Protein AF-A0A358C1E7-F1 (afdb_monomer_lite)

pLDDT: mean 82.66, std 13.79, range [41.88, 96.62]

Foldseek 3Di:
DDDPVCPPPVNVVVVVVVVVVVVVVVVVVVVCVVDPVSVVVVVVVVVVVCCVVPPDDDPDDDDPDPPPPDDPVNVDDPADWDWDADPVGDIDIDHVVVDDDPPDDDDD

Structure (mmCIF, N/CA/C/O backbone):
data_AF-A0A358C1E7-F1
#
_entry.id   AF-A0A358C1E7-F1
#
loop_
_atom_site.group_PDB
_atom_site.id
_atom_site.type_symbol
_atom_site.label_atom_id
_atom_site.label_alt_id
_atom_site.label_comp_id
_atom_site.label_asym_id
_atom_site.label_entity_id
_atom_site.label_seq_id
_atom_site.pdbx_PDB_ins_code
_atom_site.Cartn_x
_atom_site.Cartn_y
_atom_site.Cartn_z
_atom_site.occupancy
_atom_site.B_iso_or_equiv
_atom_site.auth_seq_id
_atom_site.auth_comp_id
_atom_site.auth_asym_id
_atom_site.auth_atom_id
_atom_site.pdbx_PDB_model_num
ATOM 1 N N . GLU A 1 1 ? -4.943 -4.646 46.274 1.00 47.94 1 GLU A N 1
ATOM 2 C CA . GLU A 1 1 ? -5.133 -3.819 47.484 1.00 47.94 1 GLU A CA 1
ATOM 3 C C . GLU A 1 1 ? -5.517 -2.409 47.073 1.00 47.94 1 GLU A C 1
ATOM 5 O O . GLU A 1 1 ? -4.719 -1.750 46.416 1.00 47.94 1 GLU A O 1
ATOM 10 N N . MET A 1 2 ? -6.742 -1.979 47.382 1.00 60.69 2 MET A N 1
ATOM 11 C CA . MET A 1 2 ? -7.168 -0.600 47.131 1.00 60.69 2 MET A CA 1
ATOM 12 C C . MET A 1 2 ? -6.717 0.292 48.292 1.00 60.69 2 MET A C 1
ATOM 14 O O . MET A 1 2 ? -6.978 -0.026 49.451 1.00 60.69 2 MET A O 1
ATOM 18 N N . ARG A 1 3 ? -6.015 1.390 47.997 1.00 67.50 3 ARG A N 1
ATOM 19 C CA . ARG A 1 3 ? -5.594 2.379 49.008 1.00 67.50 3 ARG A CA 1
ATOM 20 C C . ARG A 1 3 ? -6.744 3.356 49.248 1.00 67.50 3 ARG A C 1
ATOM 22 O O . ARG A 1 3 ? -7.400 3.749 48.296 1.00 67.50 3 ARG A O 1
ATOM 29 N N . LEU A 1 4 ? -6.950 3.810 50.487 1.00 65.06 4 LEU A N 1
ATOM 30 C CA . LEU A 1 4 ? -8.006 4.775 50.861 1.00 65.06 4 LEU A CA 1
ATOM 31 C C . LEU A 1 4 ? -8.031 6.061 50.002 1.00 65.06 4 LEU A C 1
ATOM 33 O O . LEU A 1 4 ? -9.086 6.670 49.865 1.00 65.06 4 LEU A O 1
ATOM 37 N N . GLN A 1 5 ? -6.905 6.443 49.381 1.00 63.28 5 GLN A N 1
ATOM 38 C CA . GLN A 1 5 ? -6.831 7.532 48.393 1.00 63.28 5 GLN A CA 1
ATOM 39 C C . GLN A 1 5 ? -7.715 7.286 47.154 1.00 63.28 5 GLN A C 1
ATOM 41 O O . GLN A 1 5 ? -8.397 8.211 46.730 1.00 63.28 5 GLN A O 1
ATOM 46 N N . GLN A 1 6 ? -7.815 6.034 46.687 1.00 58.72 6 GLN A N 1
ATOM 47 C CA . GLN A 1 6 ? -8.593 5.611 45.509 1.00 58.72 6 GLN A CA 1
ATOM 48 C C . GLN A 1 6 ? -10.112 5.736 45.667 1.00 58.72 6 GLN A C 1
ATOM 50 O O . GLN A 1 6 ? -10.852 5.573 44.699 1.00 58.72 6 GLN A O 1
ATOM 55 N N . LEU A 1 7 ? -10.591 6.024 46.879 1.00 61.38 7 LEU A N 1
ATOM 56 C CA . LEU A 1 7 ? -12.008 6.246 47.172 1.00 61.38 7 LEU A CA 1
ATOM 57 C C . LEU A 1 7 ? -12.425 7.715 47.003 1.00 61.38 7 LEU A C 1
ATOM 59 O O . LEU A 1 7 ? -13.590 8.048 47.221 1.00 61.38 7 LEU A O 1
ATOM 63 N N . ALA A 1 8 ? -11.509 8.604 46.604 1.00 76.94 8 ALA A N 1
ATOM 64 C CA . ALA A 1 8 ? -11.872 9.950 46.190 1.00 76.94 8 ALA A CA 1
ATOM 65 C C . ALA A 1 8 ? -12.795 9.895 44.958 1.00 76.94 8 ALA A C 1
ATOM 67 O O . ALA A 1 8 ? -12.549 9.142 44.014 1.00 76.94 8 ALA A O 1
ATOM 68 N N . ASN A 1 9 ? -13.832 10.742 44.922 1.00 75.06 9 ASN A N 1
ATOM 69 C CA . ASN A 1 9 ? -14.775 10.823 43.793 1.00 75.06 9 ASN A CA 1
ATOM 70 C C . ASN A 1 9 ? -14.072 10.962 42.428 1.00 75.06 9 ASN A C 1
ATOM 72 O O . ASN A 1 9 ? -14.568 10.458 41.424 1.00 75.06 9 ASN A O 1
ATOM 76 N N . LEU A 1 10 ? -12.903 11.611 42.396 1.00 79.81 10 LEU A N 1
ATOM 77 C CA . LEU A 1 10 ? -12.112 11.806 41.183 1.00 79.81 10 LEU A CA 1
ATOM 78 C C . LEU A 1 10 ? -11.490 10.500 40.654 1.00 79.81 10 LEU A C 1
ATOM 80 O O . LEU A 1 10 ? -11.395 10.313 39.444 1.00 79.81 10 LEU A O 1
ATOM 84 N N . GLU A 1 11 ? -11.073 9.594 41.539 1.00 82.12 11 GLU A N 1
ATOM 85 C CA . GLU A 1 11 ? -10.510 8.294 41.150 1.00 82.12 11 GLU A CA 1
ATOM 86 C C . GLU A 1 11 ? -11.601 7.333 40.691 1.00 82.12 11 GLU A C 1
ATOM 88 O O . GLU A 1 11 ? -11.424 6.648 39.686 1.00 82.12 11 GLU A O 1
ATOM 93 N N . ARG A 1 12 ? -12.774 7.368 41.331 1.00 83.56 12 ARG A N 1
ATOM 94 C CA . ARG A 1 12 ? -13.945 6.632 40.846 1.00 83.56 12 ARG A CA 1
ATOM 95 C C . ARG A 1 12 ? -14.362 7.085 39.445 1.00 83.56 12 ARG 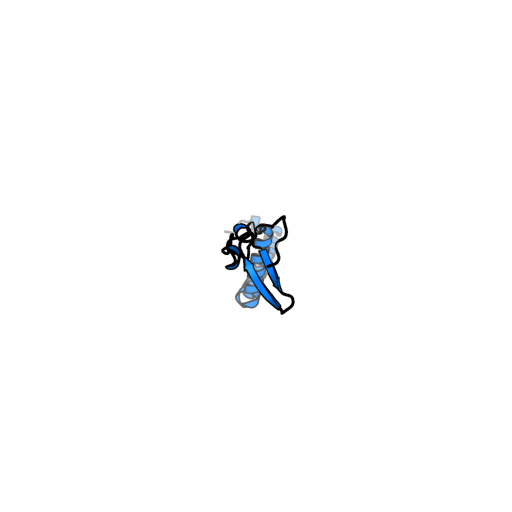A C 1
ATOM 97 O O . ARG A 1 12 ? -14.575 6.243 38.580 1.00 83.56 12 ARG A O 1
ATOM 104 N N . LEU A 1 13 ? -14.417 8.397 39.206 1.00 87.19 13 LEU A N 1
ATOM 105 C CA . LEU A 1 13 ? -14.761 8.945 37.893 1.00 87.19 13 LEU A CA 1
ATOM 106 C C . LEU A 1 13 ? -13.741 8.531 36.819 1.00 87.19 13 LEU A C 1
ATOM 108 O O . LEU A 1 13 ? -14.135 8.142 35.724 1.00 87.19 13 LEU A O 1
ATOM 112 N N . LYS A 1 14 ? -12.439 8.550 37.144 1.00 89.62 14 LYS A N 1
ATOM 113 C CA . LYS A 1 14 ? -11.386 8.050 36.245 1.00 89.62 14 LYS A CA 1
ATOM 114 C C . LYS A 1 14 ? -11.566 6.572 35.908 1.00 89.62 14 LYS A C 1
ATOM 116 O O . LYS A 1 14 ? -11.444 6.210 34.746 1.00 89.62 14 LYS A O 1
ATOM 121 N N . ILE A 1 15 ? -11.877 5.731 36.895 1.00 88.38 15 ILE A N 1
ATOM 122 C CA . ILE A 1 15 ? -12.104 4.295 36.677 1.00 88.38 15 ILE A CA 1
ATOM 123 C C . ILE A 1 15 ? -13.336 4.067 35.794 1.00 88.38 15 ILE A C 1
ATOM 125 O O . ILE A 1 15 ? -13.295 3.242 34.885 1.00 88.38 15 ILE A O 1
ATOM 129 N N . GLU A 1 16 ? -14.426 4.799 36.031 1.00 91.19 16 GLU A N 1
ATOM 130 C CA . GLU A 1 16 ? -15.642 4.709 35.214 1.00 91.19 16 GLU A CA 1
ATOM 131 C C . GLU A 1 16 ? -15.388 5.164 33.763 1.00 91.19 16 GLU A C 1
ATOM 133 O O . GLU A 1 16 ? -15.853 4.513 32.825 1.00 91.19 16 GLU A O 1
ATOM 138 N N . GLN A 1 17 ? -14.593 6.221 33.563 1.00 94.75 17 GLN A N 1
ATOM 139 C CA . GLN A 1 17 ? -14.152 6.670 32.237 1.00 94.75 17 GLN A CA 1
ATOM 140 C C . GLN A 1 17 ? -13.256 5.636 31.547 1.00 94.75 17 GLN A C 1
ATOM 142 O O . GLN A 1 17 ? -13.521 5.266 30.405 1.00 94.75 17 GLN A O 1
ATOM 147 N N . GLU A 1 18 ? -12.246 5.115 32.243 1.00 94.12 18 GLU A N 1
ATOM 148 C CA . GLU A 1 18 ? -11.324 4.112 31.703 1.00 94.12 18 GLU A CA 1
ATOM 149 C C . GLU A 1 18 ? -12.064 2.820 31.322 1.00 94.12 18 GLU A C 1
ATOM 151 O O . GLU A 1 18 ? -11.805 2.224 30.275 1.00 94.12 18 GLU A O 1
ATOM 156 N N . LEU A 1 19 ? -13.033 2.396 32.139 1.00 95.25 19 LEU A N 1
ATOM 157 C CA . LEU A 1 19 ? -13.906 1.269 31.825 1.00 95.25 19 LEU A CA 1
ATOM 158 C C . LEU A 1 19 ? -14.708 1.540 30.544 1.00 95.25 19 LEU A C 1
ATOM 160 O O . LEU A 1 19 ? -14.765 0.679 29.666 1.00 95.25 19 LEU A O 1
ATOM 164 N N . ALA A 1 20 ? -15.307 2.726 30.414 1.00 95.75 20 ALA A N 1
ATOM 165 C CA . ALA A 1 20 ? -16.076 3.094 29.228 1.00 95.75 20 ALA A CA 1
ATOM 166 C C . ALA A 1 20 ? -15.206 3.111 27.958 1.00 95.75 20 ALA A C 1
ATOM 168 O O . ALA A 1 20 ? -15.621 2.577 26.925 1.00 95.75 20 ALA A O 1
ATOM 169 N N . GLU A 1 21 ? -13.991 3.657 28.038 1.00 96.12 21 GLU A N 1
ATOM 170 C CA . GLU A 1 21 ? -13.018 3.669 26.941 1.00 96.12 21 GLU A CA 1
ATOM 171 C C . GLU A 1 21 ? -12.600 2.254 26.536 1.00 96.12 21 GLU A C 1
ATOM 173 O O . GLU A 1 21 ? -12.671 1.906 25.356 1.00 96.12 21 GLU A O 1
ATOM 178 N N . LYS A 1 22 ? -12.249 1.396 27.501 1.00 95.75 22 LYS A N 1
ATOM 179 C CA . LYS A 1 22 ? -11.889 -0.004 27.225 1.00 95.75 22 LYS A CA 1
ATOM 180 C C . LYS A 1 22 ? -13.048 -0.776 26.605 1.00 95.75 22 LYS A C 1
ATOM 182 O O . LYS A 1 22 ? -12.849 -1.495 25.632 1.00 95.75 22 LYS A O 1
ATOM 187 N N . MET A 1 23 ? -14.269 -0.592 27.106 1.00 95.62 23 MET A N 1
ATOM 188 C CA . MET A 1 23 ? -15.466 -1.233 26.547 1.00 95.62 23 MET A CA 1
ATOM 189 C C . MET A 1 23 ? -15.800 -0.745 25.133 1.00 95.62 23 MET A C 1
ATOM 191 O O . MET A 1 23 ? -16.423 -1.477 24.359 1.00 95.62 23 MET A O 1
ATOM 195 N N . LYS A 1 24 ? -15.429 0.491 24.788 1.00 96.38 24 LYS A N 1
ATOM 196 C CA . LYS A 1 24 ? -15.528 1.004 23.419 1.00 96.38 24 LYS A CA 1
ATOM 197 C C . LYS A 1 24 ? -14.455 0.374 22.529 1.00 96.38 24 LYS A C 1
ATOM 199 O O . LYS A 1 24 ? -14.792 -0.140 21.467 1.00 96.38 24 LYS A O 1
ATOM 204 N N . LEU A 1 25 ? -13.209 0.337 23.000 1.00 95.56 25 LEU A N 1
ATOM 205 C CA . LEU A 1 25 ? -12.086 -0.255 22.277 1.00 95.56 25 LEU A CA 1
ATOM 206 C C . LEU A 1 25 ? -12.323 -1.740 21.969 1.00 95.56 25 LEU A C 1
ATOM 208 O O . LEU A 1 25 ? -12.126 -2.163 20.837 1.00 95.56 25 LEU A O 1
ATOM 212 N N . ILE A 1 26 ? -12.804 -2.518 22.945 1.00 95.38 26 ILE A N 1
ATOM 213 C CA . ILE A 1 26 ? -13.136 -3.940 22.753 1.00 95.38 26 ILE A CA 1
ATOM 214 C C . ILE A 1 26 ? -14.144 -4.099 21.615 1.00 95.38 26 ILE A C 1
ATOM 216 O O . ILE A 1 26 ? -13.904 -4.872 20.693 1.00 95.38 26 ILE A O 1
ATOM 220 N N . ARG A 1 27 ? -15.230 -3.316 21.625 1.00 95.31 27 ARG A N 1
ATOM 221 C CA . ARG A 1 27 ? -16.255 -3.373 20.574 1.00 95.31 27 ARG A CA 1
ATOM 222 C C . ARG A 1 27 ? -15.706 -3.021 19.196 1.00 95.31 27 ARG A C 1
ATOM 224 O O . ARG A 1 27 ? -16.086 -3.648 18.211 1.00 95.31 27 ARG A O 1
ATOM 231 N N . GLU A 1 28 ? -14.833 -2.023 19.109 1.00 92.62 28 GLU A N 1
ATOM 232 C CA . GLU A 1 28 ? -14.188 -1.646 17.849 1.00 92.62 28 GLU A CA 1
ATOM 233 C C . GLU A 1 28 ? -13.278 -2.766 17.329 1.00 92.62 28 GLU A C 1
ATOM 235 O O . GLU A 1 28 ? -13.392 -3.152 16.164 1.00 92.62 28 GLU A O 1
ATOM 240 N N . LEU A 1 29 ? -12.441 -3.346 18.194 1.00 93.50 29 LEU A N 1
ATOM 241 C CA . LEU A 1 29 ? -11.539 -4.444 17.842 1.00 93.50 29 LEU A CA 1
ATOM 242 C C . LEU A 1 29 ? -12.304 -5.712 17.446 1.00 93.50 29 LEU A C 1
ATOM 244 O O . LEU A 1 29 ? -12.005 -6.309 16.415 1.00 93.50 29 LEU A O 1
ATOM 248 N N . GLU A 1 30 ? -13.336 -6.093 18.197 1.00 93.44 30 GLU A N 1
ATOM 249 C CA . GLU A 1 30 ? -14.218 -7.210 17.847 1.00 93.44 30 GLU A CA 1
ATOM 250 C C . GLU A 1 30 ? -14.907 -6.976 16.500 1.00 93.44 30 GLU A C 1
ATOM 252 O O . GLU A 1 30 ? -15.018 -7.889 15.682 1.00 93.44 30 GLU A O 1
ATOM 257 N N . ALA A 1 31 ? -15.346 -5.747 16.226 1.00 93.31 31 ALA A N 1
ATOM 258 C CA . ALA A 1 31 ? -15.965 -5.414 14.953 1.00 93.31 31 ALA A CA 1
ATOM 259 C C . ALA A 1 31 ? -14.981 -5.528 13.779 1.00 93.31 31 ALA A C 1
ATOM 261 O O . ALA A 1 31 ? -15.413 -5.877 12.679 1.00 93.31 31 ALA A O 1
ATOM 262 N N . VAL A 1 32 ? -13.695 -5.234 13.991 1.00 92.12 32 VAL A N 1
ATOM 263 C CA . VAL A 1 32 ? -12.635 -5.451 12.995 1.00 92.12 32 VAL A CA 1
ATOM 264 C C . VAL A 1 32 ? -12.375 -6.947 12.815 1.00 92.12 32 VAL A C 1
ATOM 266 O O . VAL A 1 32 ? -12.437 -7.430 11.688 1.00 92.12 32 VAL A O 1
ATOM 269 N N . LEU A 1 33 ? -12.171 -7.700 13.900 1.00 91.19 33 LEU A N 1
ATOM 270 C CA . LEU A 1 33 ? -11.859 -9.136 13.851 1.00 91.19 33 LEU A CA 1
ATOM 271 C C . LEU A 1 33 ? -12.971 -9.977 13.206 1.00 91.19 33 LEU A C 1
ATOM 273 O O . LEU A 1 33 ? -12.684 -10.942 12.504 1.00 91.19 33 LEU A O 1
ATOM 277 N N . ASN A 1 34 ? -14.234 -9.589 13.387 1.00 94.19 34 ASN A N 1
ATOM 278 C CA . ASN A 1 34 ? -15.382 -10.302 12.821 1.00 94.19 34 ASN A CA 1
ATOM 279 C C . ASN A 1 34 ? -15.634 -10.014 11.329 1.00 94.19 34 ASN A C 1
ATOM 281 O O . ASN A 1 34 ? -16.529 -10.616 10.735 1.00 94.19 34 ASN A O 1
ATOM 285 N N . SER A 1 35 ? -14.898 -9.090 10.700 1.00 93.81 35 SER A N 1
ATOM 286 C CA . SER A 1 35 ? -15.128 -8.708 9.304 1.00 93.81 35 SER A CA 1
ATOM 287 C C . SER A 1 35 ? -13.829 -8.600 8.515 1.00 93.81 35 SER A C 1
ATOM 289 O O . SER A 1 35 ? -13.075 -7.635 8.638 1.00 93.81 35 SER A O 1
ATOM 291 N N . ALA A 1 36 ? -13.630 -9.536 7.586 1.00 92.06 36 ALA A N 1
ATOM 292 C CA . ALA A 1 36 ? -12.495 -9.513 6.666 1.00 92.06 36 ALA A CA 1
ATOM 293 C C . ALA A 1 36 ? -12.406 -8.204 5.854 1.00 92.06 36 ALA A C 1
ATOM 295 O O . ALA A 1 36 ? -11.312 -7.708 5.599 1.00 92.06 36 ALA A O 1
ATOM 296 N N . GLN A 1 37 ? -13.545 -7.596 5.492 1.00 94.00 37 GLN A N 1
ATOM 297 C CA . GLN A 1 37 ? -13.564 -6.314 4.776 1.00 94.00 37 GLN A CA 1
ATOM 298 C C . GLN A 1 37 ? -12.980 -5.171 5.613 1.00 94.00 37 GLN A C 1
ATOM 300 O O . GLN A 1 37 ? -12.233 -4.349 5.087 1.00 94.00 37 GLN A O 1
ATOM 305 N N . LYS A 1 38 ? -13.285 -5.126 6.916 1.00 91.75 38 LYS A N 1
ATOM 306 C CA . LYS A 1 38 ? -12.729 -4.110 7.817 1.00 91.75 38 LYS A CA 1
ATOM 307 C C . LYS A 1 38 ? -11.233 -4.300 8.022 1.00 91.75 38 LYS A C 1
ATOM 309 O O . LYS A 1 38 ? -10.506 -3.316 7.993 1.00 91.75 38 LYS A O 1
ATOM 314 N N . ILE A 1 39 ? -10.773 -5.544 8.149 1.00 93.38 39 ILE A N 1
ATOM 315 C CA . ILE A 1 39 ? -9.339 -5.858 8.228 1.00 93.38 39 ILE A CA 1
ATOM 316 C C . ILE A 1 39 ? -8.616 -5.354 6.974 1.00 93.38 39 ILE A C 1
ATOM 318 O O . ILE A 1 39 ? -7.626 -4.638 7.082 1.00 93.38 39 ILE A O 1
ATOM 322 N N . LEU A 1 40 ? -9.140 -5.651 5.782 1.00 94.06 40 LEU A N 1
ATOM 323 C CA . LEU A 1 40 ? -8.550 -5.178 4.526 1.00 94.06 40 LEU A CA 1
ATOM 324 C C . LEU A 1 40 ? -8.556 -3.649 4.403 1.00 94.06 40 LEU A C 1
ATOM 326 O O . LEU A 1 40 ? -7.618 -3.080 3.850 1.00 94.06 40 LEU A O 1
ATOM 330 N N . ALA A 1 41 ? -9.589 -2.979 4.918 1.00 95.19 41 ALA A N 1
ATOM 331 C C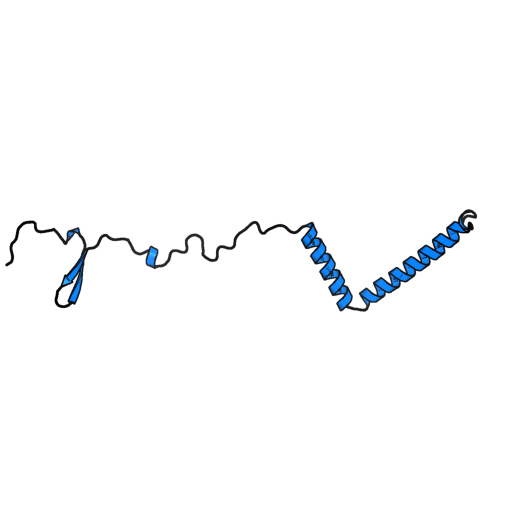A . ALA A 1 41 ? -9.637 -1.521 4.951 1.00 95.19 41 ALA A CA 1
ATOM 332 C C . ALA A 1 41 ? -8.553 -0.930 5.869 1.00 95.19 41 ALA A C 1
ATOM 334 O O . ALA A 1 41 ? -7.903 0.039 5.484 1.00 95.19 41 ALA A O 1
ATOM 335 N N . VAL A 1 42 ? -8.324 -1.534 7.043 1.00 94.50 42 VAL A N 1
ATOM 336 C CA . VAL A 1 42 ? -7.237 -1.140 7.958 1.00 94.50 42 VAL A CA 1
ATOM 337 C C . VAL A 1 42 ? -5.879 -1.348 7.292 1.00 94.50 42 VAL A C 1
ATOM 339 O O . VAL A 1 42 ? -5.100 -0.404 7.222 1.00 94.50 42 VAL A O 1
ATOM 342 N N . ILE A 1 43 ? -5.638 -2.526 6.707 1.00 94.25 43 ILE A N 1
ATOM 343 C CA . ILE A 1 43 ? -4.382 -2.833 6.004 1.00 94.25 43 ILE A CA 1
ATOM 344 C C . ILE A 1 43 ? -4.126 -1.831 4.877 1.00 94.25 43 ILE A C 1
ATOM 346 O O . ILE A 1 43 ? -3.021 -1.314 4.754 1.00 94.25 43 ILE A O 1
ATOM 350 N N . ARG A 1 44 ? -5.140 -1.526 4.055 1.00 95.94 44 ARG A N 1
ATOM 351 C CA . ARG A 1 44 ? -5.010 -0.529 2.983 1.00 95.94 44 ARG A CA 1
ATOM 352 C C . ARG A 1 44 ? -4.549 0.812 3.540 1.00 95.94 44 ARG A C 1
ATOM 354 O O . ARG A 1 44 ? -3.597 1.379 3.018 1.00 95.94 44 ARG A O 1
ATOM 361 N N . LYS A 1 45 ? -5.217 1.291 4.589 1.00 96.56 45 LYS A N 1
ATOM 362 C CA . LYS A 1 45 ? -4.901 2.577 5.205 1.00 96.56 45 LYS A CA 1
ATOM 363 C C . LYS A 1 45 ? -3.468 2.600 5.742 1.00 9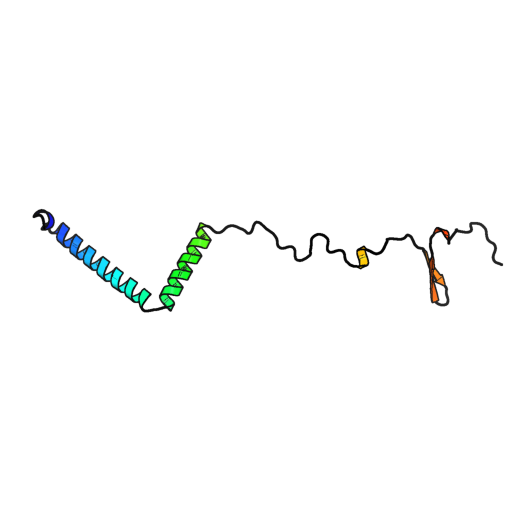6.56 45 LYS A C 1
ATOM 365 O O . LYS A 1 45 ? -2.745 3.556 5.500 1.00 96.56 45 LYS A O 1
ATOM 370 N N . GLU A 1 46 ? -3.040 1.540 6.424 1.00 95.75 46 GLU A N 1
ATOM 371 C CA . GLU A 1 46 ? -1.671 1.429 6.942 1.00 95.75 46 GLU A CA 1
ATOM 372 C C . GLU A 1 46 ? -0.626 1.413 5.818 1.00 95.75 46 GLU A C 1
ATOM 374 O O . GLU A 1 46 ? 0.400 2.082 5.919 1.00 95.75 46 GLU A O 1
ATOM 379 N N . VAL A 1 47 ? -0.888 0.694 4.723 1.00 96.19 47 VAL A N 1
ATOM 380 C CA . VAL A 1 47 ? 0.006 0.651 3.555 1.00 96.19 47 VAL A CA 1
ATOM 381 C C . VAL A 1 47 ? 0.088 2.015 2.862 1.00 96.19 47 VAL A C 1
ATOM 383 O O . VAL A 1 47 ? 1.180 2.433 2.480 1.00 96.19 47 VAL A O 1
ATOM 386 N N . GLU A 1 48 ? -1.034 2.724 2.726 1.00 96.38 48 GLU A N 1
ATOM 387 C CA . GLU A 1 48 ? -1.068 4.091 2.191 1.00 96.38 48 GLU A CA 1
ATOM 388 C C . GLU A 1 48 ? -0.262 5.051 3.079 1.00 96.38 48 GLU A C 1
ATOM 390 O O . GLU A 1 48 ? 0.601 5.763 2.570 1.00 96.38 48 GLU A O 1
ATOM 395 N N . GLU A 1 49 ? -0.432 4.997 4.405 1.00 96.62 49 GLU A N 1
ATOM 396 C CA . GLU A 1 49 ? 0.354 5.809 5.344 1.00 96.62 49 GLU A CA 1
ATOM 397 C C . GLU A 1 49 ? 1.861 5.502 5.285 1.00 96.62 49 GLU A C 1
ATOM 399 O O . GLU A 1 49 ? 2.685 6.408 5.430 1.00 96.62 49 GLU A O 1
ATOM 404 N N . ILE A 1 50 ? 2.250 4.237 5.088 1.00 96.25 50 ILE A N 1
ATOM 405 C CA . ILE A 1 50 ? 3.659 3.856 4.894 1.00 96.25 50 ILE A CA 1
ATOM 406 C C . ILE A 1 50 ? 4.190 4.462 3.595 1.00 96.25 50 ILE A C 1
ATOM 408 O O . ILE A 1 50 ? 5.282 5.030 3.591 1.00 96.25 50 ILE A O 1
ATOM 412 N N . ASN A 1 51 ? 3.425 4.367 2.508 1.00 94.19 51 ASN A N 1
ATOM 413 C CA . ASN A 1 51 ? 3.820 4.925 1.220 1.00 94.19 51 ASN A CA 1
ATOM 414 C C . ASN A 1 51 ? 3.941 6.458 1.270 1.00 94.19 51 ASN A C 1
ATOM 416 O O . ASN A 1 51 ? 4.866 7.013 0.693 1.00 94.19 51 ASN A O 1
ATOM 420 N N . GLU A 1 52 ? 3.067 7.150 2.003 1.00 94.25 52 GLU A N 1
ATOM 421 C CA . GLU A 1 52 ? 3.166 8.603 2.200 1.00 94.25 52 GLU A CA 1
ATOM 422 C C . GLU A 1 52 ? 4.378 9.008 3.050 1.00 94.25 52 GLU A C 1
ATOM 424 O O . GLU A 1 52 ? 5.021 10.018 2.770 1.00 94.25 52 GLU A O 1
ATOM 429 N N . LYS A 1 53 ? 4.706 8.233 4.091 1.00 96.31 53 LYS A N 1
ATOM 430 C CA . LYS A 1 53 ? 5.828 8.547 4.994 1.00 96.31 53 LYS A CA 1
ATOM 431 C C . LYS A 1 53 ? 7.193 8.193 4.410 1.00 96.31 53 LYS A C 1
ATOM 433 O O . LYS A 1 53 ? 8.175 8.849 4.750 1.00 96.31 53 LYS A O 1
ATOM 438 N N . PHE A 1 54 ? 7.267 7.141 3.597 1.00 95.00 54 PHE A N 1
ATOM 439 C CA . PHE A 1 54 ? 8.534 6.535 3.173 1.00 95.00 54 PHE A CA 1
ATOM 440 C C . PHE A 1 54 ? 8.674 6.350 1.658 1.00 95.00 54 PHE A C 1
ATOM 442 O O . PHE A 1 54 ? 9.687 5.812 1.218 1.00 95.00 54 PHE A O 1
ATOM 449 N N . GLY A 1 55 ? 7.685 6.754 0.862 1.00 91.94 55 GLY A N 1
ATOM 450 C CA . GLY A 1 55 ? 7.749 6.659 -0.592 1.00 91.94 55 GLY A CA 1
ATOM 451 C C . GLY A 1 55 ? 8.780 7.616 -1.183 1.00 91.94 55 GLY A C 1
ATOM 452 O O . GLY A 1 55 ? 8.839 8.791 -0.818 1.00 91.94 55 GLY A O 1
ATOM 453 N N . ASP A 1 56 ? 9.580 7.115 -2.120 1.00 93.94 56 ASP A N 1
ATOM 454 C CA . ASP A 1 56 ? 10.526 7.891 -2.910 1.00 93.94 56 ASP A CA 1
ATOM 455 C C . ASP A 1 56 ? 10.266 7.729 -4.413 1.00 93.94 56 ASP A C 1
ATOM 457 O O . ASP A 1 56 ? 9.638 6.774 -4.884 1.00 93.94 56 ASP A O 1
ATOM 461 N N . GLU A 1 57 ? 10.720 8.706 -5.197 1.00 92.31 57 GLU A N 1
ATOM 462 C CA . GLU A 1 57 ? 10.617 8.612 -6.648 1.00 92.31 57 GLU A CA 1
ATOM 463 C C . GLU A 1 57 ? 11.558 7.537 -7.193 1.00 92.31 57 GLU A C 1
ATOM 465 O O . GLU A 1 57 ? 12.688 7.336 -6.734 1.00 92.31 57 GLU A O 1
ATOM 470 N N . ARG A 1 58 ? 11.106 6.855 -8.248 1.00 92.56 58 ARG A N 1
ATOM 471 C CA . ARG A 1 58 ? 11.899 5.818 -8.896 1.00 92.56 58 ARG A CA 1
ATOM 472 C C . ARG A 1 58 ? 13.173 6.425 -9.486 1.00 92.56 58 ARG A C 1
ATOM 474 O O . ARG A 1 58 ? 13.147 7.099 -10.505 1.00 92.56 58 ARG A O 1
ATOM 481 N N . ARG A 1 59 ? 14.315 6.059 -8.911 1.00 92.50 59 ARG A N 1
ATOM 482 C CA . ARG A 1 59 ? 15.642 6.534 -9.345 1.00 92.50 59 ARG A CA 1
ATOM 483 C C . ARG A 1 59 ? 16.110 6.007 -10.706 1.00 92.50 59 ARG A C 1
ATOM 485 O O . ARG A 1 59 ? 17.096 6.500 -11.238 1.00 92.50 59 ARG A O 1
ATOM 492 N N . THR A 1 60 ? 15.483 4.952 -11.224 1.00 90.69 60 THR A N 1
ATOM 493 C CA . THR A 1 60 ? 15.905 4.272 -12.457 1.00 90.69 60 THR A CA 1
ATOM 494 C C . THR A 1 60 ? 14.840 4.377 -13.534 1.00 90.69 60 THR A C 1
ATOM 496 O O . THR A 1 60 ? 13.666 4.092 -13.293 1.00 90.69 60 THR A O 1
ATOM 499 N N . GLU A 1 61 ? 15.262 4.707 -14.747 1.00 85.62 61 GLU A N 1
ATOM 500 C CA . GLU A 1 61 ? 14.384 4.738 -15.911 1.00 85.62 61 GLU A CA 1
ATOM 501 C C . GLU A 1 61 ? 14.377 3.386 -16.628 1.00 85.62 61 GLU A C 1
ATOM 503 O O . GLU A 1 61 ? 15.397 2.701 -16.729 1.00 85.62 61 GLU A O 1
ATOM 508 N N . ILE A 1 62 ? 13.208 2.987 -17.132 1.00 83.75 62 ILE A N 1
ATOM 509 C CA . ILE A 1 62 ? 13.067 1.772 -17.936 1.00 83.75 62 ILE A CA 1
ATOM 510 C C . ILE A 1 62 ? 13.209 2.160 -19.405 1.00 83.75 62 ILE A C 1
ATOM 512 O O . ILE A 1 62 ? 12.275 2.677 -20.020 1.00 83.75 62 ILE A O 1
ATOM 516 N N . VAL A 1 63 ? 14.373 1.877 -19.985 1.00 82.88 63 VAL A N 1
ATOM 517 C CA . VAL A 1 63 ? 14.600 2.039 -21.424 1.00 82.88 63 VAL A CA 1
ATOM 518 C C . VAL A 1 63 ? 14.099 0.781 -22.134 1.00 82.88 63 VAL A C 1
ATOM 520 O O . VAL A 1 63 ? 14.625 -0.309 -21.932 1.00 82.88 63 VAL A O 1
ATOM 523 N N . LYS A 1 64 ? 13.054 0.922 -22.962 1.00 76.56 64 LYS A N 1
ATOM 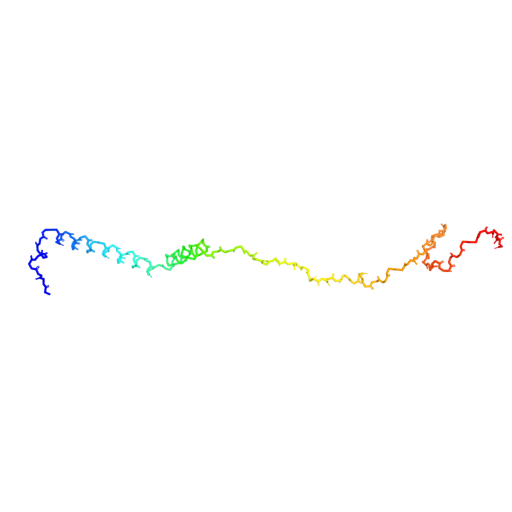524 C CA . LYS A 1 64 ? 12.401 -0.203 -23.669 1.00 76.56 64 LYS A CA 1
ATOM 525 C C . LYS A 1 64 ? 13.314 -0.938 -24.660 1.00 76.56 64 LYS A C 1
ATOM 527 O O . LYS A 1 64 ? 13.021 -2.072 -25.020 1.00 76.56 64 LYS A O 1
ATOM 532 N N . HIS A 1 65 ? 14.386 -0.291 -25.109 1.00 69.81 65 HIS A N 1
ATOM 533 C CA . HIS A 1 65 ? 15.334 -0.836 -26.075 1.00 69.81 65 HIS A CA 1
ATOM 534 C C . HIS A 1 65 ? 16.661 -1.106 -25.367 1.00 69.81 65 HIS A C 1
ATOM 536 O O . HIS A 1 65 ? 17.100 -0.301 -24.545 1.00 69.81 65 HIS A O 1
ATOM 542 N N . GLY A 1 66 ? 17.302 -2.233 -25.683 1.00 72.00 66 GLY A N 1
ATOM 543 C CA . GLY A 1 66 ? 18.642 -2.520 -25.182 1.00 72.00 66 GLY A CA 1
ATOM 544 C C . GLY A 1 66 ? 19.597 -1.386 -25.552 1.00 72.00 66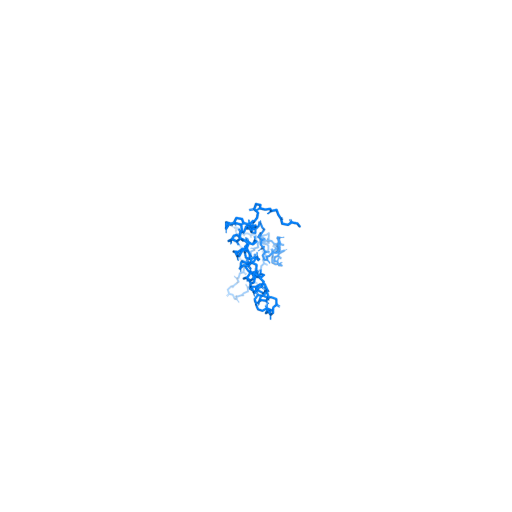 GLY A C 1
ATOM 545 O O . GLY A 1 66 ? 19.544 -0.862 -26.666 1.00 72.00 66 GLY A O 1
ATOM 546 N N . VAL A 1 67 ? 20.462 -0.989 -24.618 1.00 59.47 67 VAL A N 1
ATOM 547 C CA . VAL A 1 67 ? 21.549 -0.046 -24.898 1.00 59.47 67 VAL A CA 1
ATOM 548 C C . VAL A 1 67 ? 22.382 -0.671 -26.022 1.00 59.47 67 VAL A C 1
ATOM 550 O O . VAL A 1 67 ? 23.051 -1.672 -25.780 1.00 59.47 67 VAL A O 1
ATOM 553 N N . LYS A 1 68 ? 22.304 -0.115 -27.242 1.00 59.66 68 LYS A N 1
ATOM 554 C CA . LYS A 1 68 ? 22.828 -0.690 -28.503 1.00 59.66 68 LYS A CA 1
ATOM 555 C C . LYS A 1 68 ? 21.987 -1.810 -29.134 1.00 59.66 68 LYS A C 1
ATOM 557 O O . LYS A 1 68 ? 22.532 -2.818 -29.583 1.00 59.66 68 LYS A O 1
ATOM 562 N N . ALA A 1 69 ? 20.671 -1.641 -29.220 1.00 63.19 69 ALA A N 1
ATOM 563 C CA . ALA A 1 69 ? 19.884 -2.387 -30.198 1.00 63.19 69 ALA A CA 1
ATOM 564 C C . ALA A 1 69 ? 20.299 -1.935 -31.612 1.00 63.19 69 ALA A C 1
ATOM 566 O O . ALA A 1 69 ? 19.712 -1.011 -32.163 1.00 63.19 69 ALA A O 1
ATOM 567 N N . PHE A 1 70 ? 21.363 -2.537 -32.150 1.00 64.75 70 PHE A N 1
ATOM 568 C CA . PHE A 1 70 ? 21.705 -2.418 -33.563 1.00 64.75 70 PHE A CA 1
ATOM 569 C C . PHE A 1 70 ? 20.572 -3.054 -34.359 1.00 64.75 70 PHE A C 1
ATOM 571 O O . PHE A 1 70 ? 20.213 -4.213 -34.124 1.00 64.75 70 PHE A O 1
ATOM 578 N N . SER A 1 71 ? 19.990 -2.285 -35.269 1.00 70.88 71 SER A N 1
ATOM 579 C CA . SER A 1 71 ? 19.154 -2.855 -36.311 1.00 70.88 71 SER A CA 1
ATOM 580 C C . SER A 1 71 ? 20.052 -3.669 -37.253 1.00 70.88 71 SER A C 1
ATOM 582 O O . SER A 1 71 ? 21.264 -3.444 -37.321 1.00 70.88 71 SER A O 1
ATOM 584 N N . MET A 1 72 ? 19.502 -4.675 -37.936 1.00 66.94 72 MET A N 1
ATOM 585 C CA . MET A 1 72 ? 20.308 -5.493 -38.856 1.00 66.94 72 MET A CA 1
ATOM 586 C C . MET A 1 72 ? 20.882 -4.618 -39.989 1.00 66.94 72 MET A C 1
ATOM 588 O O . MET A 1 72 ? 21.942 -4.908 -40.538 1.00 66.94 72 MET A O 1
ATOM 592 N N . GLU A 1 73 ? 20.195 -3.515 -40.277 1.00 68.88 73 GLU A N 1
ATOM 593 C CA . GLU A 1 73 ? 20.538 -2.461 -41.217 1.00 68.88 73 GLU A CA 1
ATOM 594 C C . GLU A 1 73 ? 21.792 -1.674 -40.801 1.00 68.88 73 GLU A C 1
ATOM 596 O O . GLU A 1 73 ? 22.602 -1.346 -41.663 1.00 68.88 73 GLU A O 1
ATOM 601 N N . ASP A 1 74 ? 22.022 -1.450 -39.501 1.00 74.25 74 ASP A N 1
ATOM 602 C CA . ASP A 1 74 ? 23.210 -0.738 -38.989 1.00 74.25 74 ASP A CA 1
ATOM 603 C C . ASP A 1 74 ? 24.516 -1.548 -39.142 1.00 74.25 74 ASP A C 1
ATOM 605 O O . ASP A 1 74 ? 25.611 -1.030 -38.922 1.00 74.25 74 ASP A O 1
ATOM 609 N N . VAL A 1 75 ? 24.413 -2.837 -39.490 1.00 76.25 75 VAL A N 1
ATOM 610 C CA . VAL A 1 75 ? 25.556 -3.725 -39.770 1.00 76.25 75 VAL A CA 1
ATOM 611 C C . VAL A 1 75 ? 25.985 -3.633 -41.243 1.00 76.25 75 VAL A C 1
ATOM 613 O O . VAL A 1 75 ? 27.054 -4.127 -41.607 1.00 76.25 75 VAL A O 1
ATOM 616 N N . ILE A 1 76 ? 25.176 -3.008 -42.105 1.00 80.31 76 ILE A N 1
ATOM 617 C CA . ILE A 1 76 ? 25.487 -2.853 -43.528 1.00 80.31 76 ILE A CA 1
ATOM 618 C C . ILE A 1 76 ? 26.552 -1.756 -43.681 1.00 80.31 76 ILE A C 1
ATOM 620 O O . ILE A 1 76 ? 26.318 -0.625 -43.258 1.00 80.31 76 ILE A O 1
ATOM 624 N N . PRO A 1 77 ? 27.715 -2.051 -44.292 1.00 81.19 77 PRO A N 1
ATOM 625 C CA . PRO A 1 77 ? 28.744 -1.045 -44.526 1.00 81.19 77 PRO A CA 1
ATOM 626 C C . PRO A 1 77 ? 28.220 0.114 -45.383 1.00 81.19 77 PRO A C 1
ATOM 628 O O . PRO A 1 77 ? 27.636 -0.111 -46.448 1.00 81.19 77 PRO A O 1
ATOM 631 N N . ASP A 1 78 ? 28.462 1.345 -44.933 1.00 81.50 78 ASP A N 1
ATOM 632 C CA . ASP A 1 78 ? 28.187 2.554 -45.712 1.00 81.50 78 ASP A CA 1
ATOM 633 C C . ASP A 1 78 ? 29.273 2.722 -46.788 1.00 81.50 78 ASP A C 1
ATOM 635 O O . ASP A 1 78 ? 30.383 3.190 -46.526 1.00 81.50 78 ASP A O 1
ATOM 639 N N . GLU A 1 79 ? 28.978 2.233 -47.993 1.00 83.19 79 GLU A N 1
ATOM 640 C CA . GLU A 1 79 ? 29.874 2.294 -49.147 1.00 83.19 79 GLU A CA 1
ATOM 641 C C . GLU A 1 79 ? 29.470 3.431 -50.092 1.00 83.19 79 GLU A C 1
ATOM 643 O O . GLU A 1 79 ? 28.356 3.452 -50.629 1.00 83.19 79 GLU A O 1
ATOM 648 N N . GLU A 1 80 ? 30.415 4.327 -50.388 1.00 83.50 80 GLU A N 1
ATOM 649 C CA . GLU A 1 80 ? 30.241 5.342 -51.426 1.00 83.50 80 GLU A CA 1
ATOM 650 C C . GLU A 1 80 ? 30.000 4.655 -52.776 1.00 83.50 80 GLU A C 1
ATOM 652 O O . GLU A 1 80 ? 30.828 3.875 -53.252 1.00 83.50 80 GLU A O 1
ATOM 657 N N . THR A 1 81 ? 28.838 4.895 -53.390 1.00 86.50 81 THR A N 1
ATOM 658 C CA . THR A 1 81 ? 28.410 4.195 -54.608 1.00 86.50 81 THR A CA 1
ATOM 659 C C . THR A 1 81 ? 27.735 5.138 -55.593 1.00 86.50 81 THR A C 1
ATOM 661 O O . THR A 1 81 ? 27.053 6.089 -55.220 1.00 86.50 81 THR A O 1
ATOM 664 N N . VAL A 1 82 ? 27.909 4.860 -56.885 1.00 86.12 82 VAL A N 1
ATOM 665 C CA . VAL A 1 82 ? 27.239 5.586 -57.968 1.00 86.12 82 VAL A CA 1
ATOM 666 C C . VAL A 1 82 ? 26.077 4.739 -58.477 1.00 86.12 82 VAL A C 1
ATOM 668 O O . VAL A 1 82 ? 26.261 3.585 -58.877 1.00 86.12 82 VAL A O 1
ATOM 671 N N . VAL A 1 83 ? 24.878 5.321 -58.495 1.00 87.44 83 VAL A N 1
ATOM 672 C CA . VAL A 1 83 ? 23.682 4.715 -59.095 1.00 87.44 83 VAL A CA 1
ATOM 673 C C . VAL A 1 83 ? 23.475 5.310 -60.484 1.00 87.44 83 VAL A C 1
ATOM 675 O O . VAL A 1 83 ? 23.295 6.517 -60.631 1.00 87.44 83 VAL A O 1
ATOM 678 N N . MET A 1 84 ? 23.502 4.464 -61.513 1.00 83.69 84 MET A N 1
ATOM 679 C CA . MET A 1 84 ? 23.240 4.861 -62.897 1.00 83.69 84 MET A CA 1
ATOM 680 C C . MET A 1 84 ? 21.913 4.285 -63.379 1.00 83.69 84 MET A C 1
ATOM 682 O O . MET A 1 84 ? 21.618 3.116 -63.136 1.00 83.69 84 MET A O 1
ATOM 686 N N . MET A 1 85 ? 21.154 5.099 -64.112 1.00 88.38 85 MET A N 1
ATOM 687 C CA . MET A 1 85 ? 19.897 4.712 -64.747 1.00 88.38 85 MET A CA 1
ATOM 688 C C . MET A 1 85 ? 19.939 5.066 -66.236 1.00 88.38 85 MET A C 1
ATOM 690 O O . MET A 1 85 ? 20.240 6.207 -66.595 1.00 88.38 85 MET A O 1
ATOM 694 N N . THR A 1 86 ? 19.658 4.101 -67.113 1.00 85.50 86 THR A N 1
ATOM 695 C CA . THR A 1 86 ? 19.521 4.355 -68.556 1.00 85.50 86 THR A CA 1
ATOM 696 C C . THR A 1 86 ? 18.118 4.860 -68.892 1.00 85.50 86 THR A C 1
ATOM 698 O O . THR A 1 86 ? 17.177 4.690 -68.118 1.00 85.50 86 THR A O 1
ATOM 701 N N . ARG A 1 87 ? 17.953 5.465 -70.077 1.00 87.19 87 ARG A N 1
ATOM 702 C CA . ARG A 1 87 ? 16.632 5.894 -70.574 1.00 87.19 87 ARG A CA 1
ATOM 703 C C . ARG A 1 87 ? 15.634 4.741 -70.708 1.00 87.19 87 ARG A C 1
ATOM 705 O O . ARG A 1 87 ? 14.453 4.958 -70.479 1.00 87.19 87 ARG A O 1
ATOM 712 N N . ASP A 1 88 ? 16.124 3.540 -71.007 1.00 88.06 88 ASP A N 1
ATOM 713 C CA . ASP A 1 88 ? 15.308 2.328 -71.147 1.00 88.06 88 ASP A CA 1
ATOM 714 C C . ASP A 1 88 ? 15.027 1.639 -69.794 1.00 88.06 88 ASP A C 1
ATOM 716 O O . ASP A 1 88 ? 14.490 0.536 -69.755 1.00 88.06 88 ASP A O 1
ATOM 720 N N . GLY A 1 89 ? 15.391 2.274 -68.671 1.00 87.06 89 GLY A N 1
ATOM 721 C CA . GLY A 1 89 ? 15.031 1.827 -67.322 1.00 87.06 89 GLY A CA 1
ATOM 722 C C . GLY A 1 89 ? 16.001 0.839 -66.671 1.00 87.06 89 GLY A C 1
ATOM 723 O O . GLY A 1 89 ? 15.678 0.269 -65.632 1.00 87.06 89 GLY A O 1
ATOM 724 N N . TYR A 1 90 ? 17.196 0.632 -67.230 1.00 90.56 90 TYR A N 1
ATOM 725 C CA . TYR A 1 90 ? 18.202 -0.226 -66.601 1.00 90.56 90 TYR A CA 1
ATOM 726 C C . TYR A 1 90 ? 18.903 0.508 -65.452 1.00 90.56 90 TYR A C 1
ATOM 728 O O . TYR A 1 90 ? 19.500 1.563 -65.674 1.00 90.56 90 TYR A O 1
ATOM 736 N N . ILE A 1 91 ? 18.859 -0.063 -64.244 1.00 91.44 91 ILE A N 1
ATOM 737 C CA . ILE A 1 91 ? 19.453 0.501 -63.024 1.00 91.44 91 ILE A CA 1
ATOM 738 C C . ILE A 1 91 ? 20.665 -0.338 -62.609 1.00 91.44 91 ILE A C 1
ATOM 740 O O . ILE A 1 91 ? 20.574 -1.560 -62.495 1.00 91.44 91 ILE A O 1
ATOM 744 N N . LYS A 1 92 ? 21.805 0.313 -62.354 1.00 89.56 92 LYS A N 1
ATOM 745 C CA . LYS A 1 92 ? 23.040 -0.348 -61.903 1.00 89.56 92 LYS A CA 1
ATOM 746 C C . LYS A 1 92 ? 23.736 0.445 -60.794 1.00 89.56 92 LYS A C 1
ATOM 748 O O . LYS A 1 92 ? 23.909 1.654 -60.928 1.00 89.56 92 LYS A O 1
ATOM 753 N N . ARG A 1 93 ? 24.199 -0.256 -59.750 1.00 87.69 93 ARG A N 1
ATOM 754 C CA . ARG A 1 93 ? 25.124 0.244 -58.713 1.00 87.69 93 ARG A CA 1
ATOM 755 C C . ARG A 1 93 ? 26.562 -0.087 -59.113 1.00 87.69 93 ARG A C 1
ATOM 757 O O . ARG A 1 93 ? 26.844 -1.228 -59.480 1.00 87.69 93 ARG A O 1
ATOM 764 N N . ILE A 1 94 ? 27.462 0.889 -59.048 1.00 85.81 94 ILE A N 1
ATOM 765 C CA . ILE A 1 94 ? 28.903 0.699 -59.276 1.00 85.81 94 ILE A CA 1
ATOM 766 C C . ILE A 1 94 ? 29.725 1.454 -58.227 1.00 85.81 94 ILE A C 1
ATOM 768 O O . ILE A 1 94 ? 29.264 2.456 -57.681 1.00 85.81 94 ILE A O 1
ATOM 772 N N . SER A 1 95 ? 30.943 0.978 -57.958 1.00 85.12 95 SER A N 1
ATOM 773 C CA . SER A 1 95 ? 31.912 1.724 -57.147 1.00 85.12 95 SER A CA 1
ATOM 774 C C . SER A 1 95 ? 32.380 2.987 -57.902 1.00 85.12 95 SER A C 1
ATOM 776 O O . SER A 1 95 ? 32.555 2.916 -59.129 1.00 85.12 95 SER A O 1
ATOM 778 N N . PRO A 1 96 ? 32.622 4.118 -57.209 1.00 82.25 96 PRO A N 1
ATOM 779 C CA . PRO A 1 96 ? 33.189 5.338 -57.781 1.00 82.25 96 PRO A CA 1
ATOM 780 C C . PRO A 1 96 ? 34.494 5.095 -58.548 1.00 82.25 96 PRO A C 1
ATOM 782 O O . PRO A 1 96 ? 34.711 5.707 -59.592 1.00 82.25 96 PRO A O 1
ATOM 785 N N . ASP A 1 97 ? 35.312 4.130 -58.119 1.00 80.06 97 ASP A N 1
ATOM 786 C CA . ASP A 1 97 ? 36.572 3.772 -58.789 1.00 80.06 97 ASP A CA 1
ATOM 787 C C . ASP A 1 97 ? 36.361 3.263 -60.219 1.00 80.06 97 ASP A C 1
ATOM 789 O O . ASP A 1 97 ? 37.204 3.443 -61.103 1.00 80.06 97 ASP A O 1
ATOM 793 N N . THR A 1 98 ? 35.212 2.625 -60.456 1.00 73.56 98 THR A N 1
ATOM 794 C CA . THR A 1 98 ? 34.828 2.107 -61.774 1.00 73.56 98 THR A CA 1
ATOM 795 C C . THR A 1 98 ? 34.311 3.226 -62.681 1.00 73.56 98 THR A C 1
ATOM 797 O O . THR A 1 98 ? 34.361 3.103 -63.906 1.00 73.56 98 THR A O 1
ATOM 800 N N . PHE A 1 99 ? 33.837 4.337 -62.107 1.00 68.56 99 PHE A N 1
ATOM 801 C CA . PHE A 1 99 ? 33.282 5.474 -62.834 1.00 68.56 99 PHE A CA 1
ATOM 802 C C . PHE A 1 99 ? 34.275 6.640 -62.883 1.00 68.56 99 PHE A C 1
ATOM 804 O O . PHE A 1 99 ? 34.153 7.637 -62.176 1.00 68.56 99 PHE A O 1
ATOM 811 N N . LYS A 1 100 ? 35.269 6.553 -63.769 1.00 64.88 100 LYS A N 1
ATOM 812 C CA . LYS A 1 100 ? 36.118 7.713 -64.075 1.00 64.88 100 LYS A CA 1
ATOM 813 C C . LYS A 1 100 ? 35.402 8.649 -65.043 1.00 64.88 100 LYS A C 1
ATOM 815 O O . LYS A 1 100 ? 35.129 8.278 -66.183 1.00 64.88 100 LYS A O 1
ATOM 820 N N . THR A 1 101 ? 35.170 9.891 -64.620 1.00 61.91 101 THR A N 1
ATOM 821 C CA . THR A 1 101 ? 34.682 10.972 -65.487 1.00 61.91 101 THR A CA 1
ATOM 822 C C . THR A 1 101 ? 35.654 11.172 -66.649 1.00 61.91 101 THR A C 1
ATOM 824 O O . THR A 1 101 ? 36.724 11.767 -66.499 1.00 61.91 101 THR A O 1
ATOM 827 N N . GLN A 1 102 ? 35.302 10.667 -67.829 1.00 60.22 102 GLN A N 1
ATOM 828 C CA . GLN A 1 102 ? 36.101 10.852 -69.031 1.00 60.22 102 GLN A CA 1
ATOM 829 C C . GLN A 1 102 ? 35.996 12.323 -69.472 1.00 60.22 102 GLN A C 1
ATOM 831 O O . GLN A 1 102 ? 35.051 12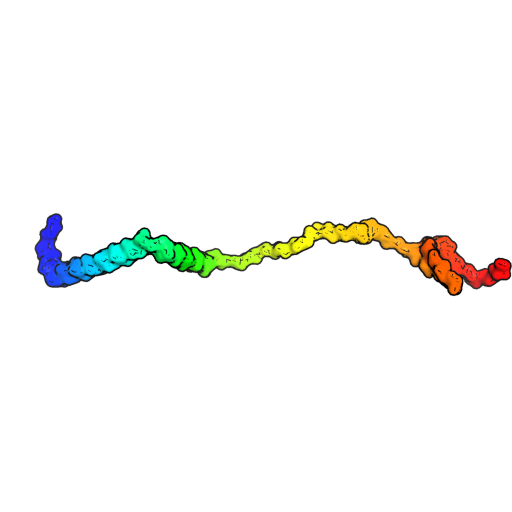.723 -70.144 1.00 60.22 102 GLN A O 1
ATOM 836 N N . LYS A 1 103 ? 36.968 13.164 -69.088 1.00 53.53 103 LYS A N 1
ATOM 837 C CA . LYS A 1 103 ? 37.001 14.605 -69.427 1.00 53.53 103 LYS A CA 1
ATOM 838 C C . LYS A 1 103 ? 37.232 14.914 -70.916 1.00 53.53 103 LYS A C 1
ATOM 840 O O . LYS A 1 103 ? 37.309 16.086 -71.277 1.00 53.53 103 LYS A O 1
ATOM 845 N N . ARG A 1 104 ? 37.351 13.914 -71.794 1.00 55.06 104 ARG A N 1
ATOM 846 C CA . ARG A 1 104 ? 37.499 14.113 -73.243 1.00 55.06 104 ARG A CA 1
ATOM 847 C C . ARG A 1 104 ? 36.779 13.023 -74.024 1.00 55.06 104 ARG A C 1
ATOM 849 O O . ARG A 1 104 ? 37.067 11.843 -73.858 1.00 55.06 104 ARG A O 1
ATOM 856 N N . GLY A 1 105 ? 35.836 13.472 -74.848 1.00 55.31 105 GLY A N 1
ATOM 857 C CA . GLY A 1 105 ? 34.932 12.647 -75.628 1.00 55.31 105 GLY A CA 1
ATOM 858 C C . GLY A 1 105 ? 35.629 11.633 -76.529 1.00 55.31 105 GLY A C 1
ATOM 859 O O . GLY A 1 105 ? 36.620 11.926 -77.191 1.00 55.31 105 GLY A O 1
ATOM 860 N N . GLY A 1 106 ? 35.020 10.458 -76.573 1.00 50.34 106 GLY A N 1
ATOM 861 C CA . GLY A 1 106 ? 35.175 9.460 -77.613 1.00 50.34 106 GLY A CA 1
ATOM 862 C C . GLY A 1 106 ? 33.923 8.597 -77.580 1.00 50.34 106 GLY A C 1
ATOM 863 O O . GLY A 1 106 ? 33.895 7.596 -76.876 1.00 50.34 106 GLY A O 1
ATOM 864 N N . LYS A 1 107 ? 32.857 9.039 -78.260 1.00 55.38 107 LYS A N 1
ATOM 865 C CA . LYS A 1 107 ? 31.764 8.140 -78.642 1.00 55.38 107 LYS A CA 1
ATOM 866 C C . LYS A 1 107 ? 32.269 7.345 -79.844 1.00 55.38 107 LYS A C 1
ATOM 868 O O . LYS A 1 107 ? 32.428 7.929 -80.915 1.00 55.38 107 LYS A O 1
ATOM 873 N N . GLY A 1 108 ? 32.574 6.074 -79.616 1.00 41.88 108 GLY A N 1
ATOM 874 C CA . GLY A 1 108 ? 32.563 5.023 -80.629 1.00 41.88 108 GLY A CA 1
ATOM 875 C C . GLY A 1 108 ? 31.329 4.178 -80.387 1.00 41.88 108 GLY A C 1
ATOM 876 O O . GLY A 1 108 ? 31.123 3.833 -79.201 1.00 41.88 108 GLY A O 1
#

Sequence (108 aa):
EMRLQQLANLERLKIEQELAEKMKLIRELEAVLNSAQKILAVIRKEVEEINEKFGDERRTEIVKHGVKAFSMEDVIPDEETVVMMTRDGYIKRISPDTFKTQKRGGKG

Secondary structure (DSSP, 8-state):
---GGGGSHHHHHHHHHHHHHHHHHHHHHHHHHT-HHHHHHHHHHHHHHHHHHH-----S---SS-TT---GGGGS-----EEEE-TT--EEEE-GGG----SS----

Radius of gyration: 44.07 Å; chains: 1; bounding box: 54×25×132 Å